Protein AF-A0A1F2RIC6-F1 (afdb_monomer)

Foldseek 3Di:
DDDDPPVVVLVVCLVCLLVLLLVQLVQLVCLLVVHDDDNVSLLVLLVSLCVLLVQPPDDDDPPNPRDVLLLVLLVQLCVQLPDPQDDPDSVSSSVVSNVLSVLSNPDDNPDDSVSSSSSSSSSNSSSVSSVVVVVCVVVPPPPPPPPD

Mean predicted aligned error: 9.86 Å

Structure (mmCIF, N/CA/C/O backbone):
data_AF-A0A1F2RIC6-F1
#
_entry.id   AF-A0A1F2RIC6-F1
#
loop_
_atom_site.group_PDB
_atom_site.id
_atom_site.type_symbol
_atom_site.label_atom_id
_atom_site.label_alt_id
_atom_site.label_comp_id
_atom_site.label_asym_id
_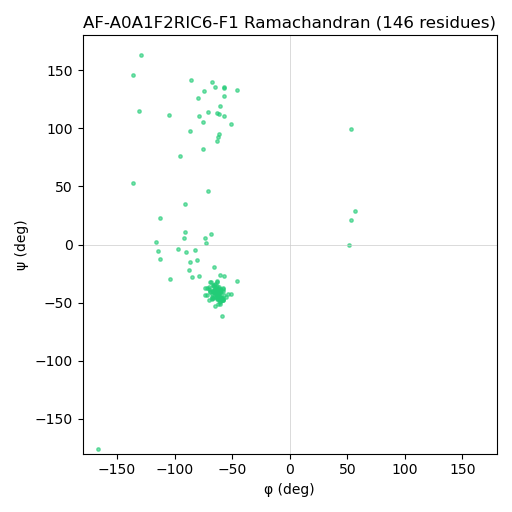atom_site.label_entity_id
_atom_site.label_seq_id
_atom_site.pdbx_PDB_ins_code
_atom_site.Cartn_x
_atom_site.Cartn_y
_atom_site.Cartn_z
_atom_site.occupancy
_atom_site.B_iso_or_equiv
_atom_site.auth_seq_id
_atom_site.auth_comp_id
_atom_site.auth_asym_id
_atom_site.auth_atom_id
_atom_site.pdbx_PDB_model_num
ATOM 1 N N . MET A 1 1 ? 32.645 12.556 6.014 1.00 37.22 1 MET A N 1
ATOM 2 C CA . MET A 1 1 ? 31.194 12.458 5.760 1.00 37.22 1 MET A CA 1
ATOM 3 C C . MET A 1 1 ? 31.018 11.276 4.825 1.00 37.22 1 MET A C 1
ATOM 5 O O . MET A 1 1 ? 31.511 11.395 3.713 1.00 37.22 1 MET A O 1
ATOM 9 N N . PRO A 1 2 ? 30.504 10.114 5.260 1.00 37.62 2 PRO A N 1
ATOM 10 C CA . PRO A 1 2 ? 30.275 9.014 4.334 1.00 37.62 2 PRO A CA 1
ATOM 11 C C . PRO A 1 2 ? 28.965 9.271 3.580 1.00 37.62 2 PRO A C 1
ATOM 13 O O . PRO A 1 2 ? 27.931 9.525 4.199 1.00 37.62 2 PRO A O 1
ATOM 16 N N . GLU A 1 3 ? 29.032 9.252 2.251 1.00 38.50 3 GLU A N 1
ATOM 17 C CA . GLU A 1 3 ? 27.868 9.211 1.368 1.00 38.50 3 GLU A CA 1
ATOM 18 C C . GLU A 1 3 ? 27.117 7.902 1.625 1.00 38.50 3 GLU A C 1
ATOM 20 O O . GLU A 1 3 ? 27.638 6.810 1.407 1.00 38.50 3 GLU A O 1
ATOM 25 N N . VAL A 1 4 ? 25.906 8.005 2.169 1.00 40.62 4 VAL A N 1
ATOM 26 C CA . VAL A 1 4 ? 25.021 6.855 2.352 1.00 40.62 4 VAL A CA 1
ATOM 27 C C . VAL A 1 4 ? 24.448 6.512 0.978 1.00 40.62 4 VAL A C 1
ATOM 29 O O . VAL A 1 4 ? 23.590 7.234 0.467 1.00 40.62 4 VAL A O 1
ATOM 32 N N . ASN A 1 5 ? 24.946 5.427 0.382 1.00 41.03 5 ASN A N 1
ATOM 33 C CA . ASN A 1 5 ? 24.439 4.837 -0.857 1.00 41.03 5 ASN A CA 1
ATOM 34 C C . ASN A 1 5 ? 22.922 4.621 -0.755 1.00 41.03 5 ASN A C 1
ATOM 36 O O . ASN A 1 5 ? 22.440 3.689 -0.110 1.00 41.03 5 ASN A O 1
ATOM 40 N N . SER A 1 6 ? 22.148 5.491 -1.401 1.00 46.31 6 SER A N 1
ATOM 41 C CA . SER A 1 6 ? 20.681 5.430 -1.381 1.00 46.31 6 SER A CA 1
ATOM 42 C C . SER A 1 6 ? 20.139 4.167 -2.075 1.00 46.31 6 SER A C 1
ATOM 44 O O . SER A 1 6 ? 19.028 3.730 -1.783 1.00 46.31 6 SER A O 1
ATOM 46 N N . THR A 1 7 ? 20.946 3.525 -2.922 1.00 47.62 7 THR A N 1
ATOM 47 C CA . THR A 1 7 ? 20.627 2.293 -3.658 1.00 47.62 7 THR A CA 1
ATOM 48 C C . THR A 1 7 ? 20.580 1.048 -2.764 1.00 47.62 7 THR A C 1
ATOM 50 O O . THR A 1 7 ? 19.609 0.298 -2.836 1.00 47.62 7 THR A O 1
ATOM 53 N N . GLU A 1 8 ? 21.534 0.870 -1.842 1.00 44.97 8 GLU A N 1
ATOM 54 C CA . GLU A 1 8 ? 21.561 -0.283 -0.916 1.00 44.97 8 GLU A CA 1
ATOM 55 C C . GLU A 1 8 ? 20.344 -0.308 0.020 1.00 44.97 8 GLU A C 1
ATOM 57 O O . GLU A 1 8 ? 19.837 -1.375 0.380 1.00 44.97 8 GLU A O 1
ATOM 62 N N . THR A 1 9 ? 19.825 0.869 0.389 1.00 53.06 9 THR A N 1
ATOM 63 C CA . THR A 1 9 ? 18.614 0.960 1.216 1.00 53.06 9 THR A CA 1
ATOM 64 C C . THR A 1 9 ? 17.363 0.534 0.456 1.00 53.06 9 THR A C 1
ATOM 66 O O . THR A 1 9 ? 16.497 -0.117 1.035 1.00 53.06 9 THR A O 1
ATOM 69 N N . LEU A 1 10 ? 17.274 0.851 -0.837 1.00 52.00 10 LEU A N 1
ATOM 70 C CA . LEU A 1 10 ? 16.119 0.530 -1.673 1.00 52.00 10 LEU A CA 1
ATOM 71 C C . LEU A 1 10 ? 16.077 -0.964 -2.005 1.00 52.00 10 LEU A C 1
ATOM 73 O O . LEU A 1 10 ? 15.027 -1.575 -1.836 1.00 52.00 10 LEU A O 1
ATOM 77 N N . GLU A 1 11 ? 17.216 -1.570 -2.350 1.00 54.78 11 GLU A N 1
ATOM 78 C CA . GLU A 1 11 ? 17.313 -3.017 -2.592 1.00 54.78 11 GLU A CA 1
ATOM 79 C C . GLU A 1 11 ? 17.032 -3.848 -1.328 1.00 54.78 11 GLU A C 1
ATOM 81 O O . GLU A 1 11 ? 16.343 -4.869 -1.387 1.00 54.78 11 GLU A O 1
ATOM 86 N N . SER A 1 12 ? 17.505 -3.391 -0.162 1.00 54.09 12 SER A N 1
ATOM 87 C CA . SER A 1 12 ? 17.213 -4.047 1.122 1.00 54.09 12 SER A CA 1
ATOM 88 C C . SER A 1 12 ? 15.727 -3.939 1.490 1.00 54.09 12 SER A C 1
ATOM 90 O O . SER A 1 12 ? 15.123 -4.916 1.931 1.00 54.09 12 SER A O 1
ATOM 92 N N . LEU A 1 13 ? 15.104 -2.777 1.250 1.00 55.50 13 LEU A N 1
ATOM 93 C CA . LEU A 1 13 ? 13.663 -2.578 1.448 1.00 55.50 13 LEU A CA 1
ATOM 94 C C . LEU A 1 13 ? 12.811 -3.349 0.430 1.00 55.50 13 LEU A C 1
ATOM 96 O O . LEU A 1 13 ? 11.726 -3.799 0.786 1.00 55.50 13 LEU A O 1
ATOM 100 N N . GLU A 1 14 ? 13.280 -3.551 -0.803 1.00 58.47 14 GLU A N 1
ATOM 101 C CA . GLU A 1 14 ? 12.625 -4.428 -1.783 1.00 58.47 14 GLU A CA 1
ATOM 102 C C . GLU A 1 14 ? 12.630 -5.899 -1.332 1.00 58.47 14 GLU A C 1
ATOM 104 O O . GLU A 1 14 ? 11.657 -6.619 -1.575 1.00 58.47 14 GLU A O 1
ATOM 109 N N . LEU A 1 15 ? 13.677 -6.344 -0.623 1.00 60.78 15 LEU A N 1
ATOM 110 C CA . LEU A 1 15 ? 13.765 -7.700 -0.068 1.00 60.78 15 LEU A CA 1
ATOM 111 C C . LEU A 1 15 ? 12.721 -7.961 1.035 1.00 60.78 15 LEU A C 1
ATOM 113 O O . LEU A 1 15 ? 12.177 -9.072 1.127 1.00 60.78 15 LEU A O 1
ATOM 117 N N . ASP A 1 16 ? 12.422 -6.923 1.821 1.00 79.12 16 ASP A N 1
ATOM 118 C CA . ASP A 1 16 ? 11.467 -6.936 2.935 1.00 79.12 16 ASP A CA 1
ATOM 119 C C . ASP A 1 16 ? 10.073 -6.408 2.560 1.00 79.12 16 ASP A C 1
ATOM 121 O O . ASP A 1 16 ? 9.138 -6.502 3.360 1.00 79.12 16 ASP A O 1
ATOM 125 N N . LEU A 1 17 ? 9.880 -5.925 1.329 1.00 84.81 17 LEU A N 1
ATOM 126 C CA . LEU A 1 17 ? 8.613 -5.371 0.846 1.00 84.81 17 LEU A CA 1
ATOM 127 C C . LEU A 1 17 ? 7.409 -6.315 1.035 1.00 84.81 17 LEU A C 1
ATOM 129 O O . LEU A 1 17 ? 6.367 -5.834 1.490 1.00 84.81 17 LEU A O 1
ATOM 133 N N . PRO A 1 18 ? 7.500 -7.640 0.766 1.00 88.81 18 PRO A N 1
ATOM 134 C CA . PRO A 1 18 ? 6.386 -8.549 1.031 1.00 88.81 18 PRO A CA 1
ATOM 135 C C . PRO A 1 18 ? 6.000 -8.586 2.514 1.00 88.81 18 PRO A C 1
ATOM 137 O O . PRO A 1 18 ? 4.817 -8.587 2.855 1.00 88.81 18 PRO A O 1
AT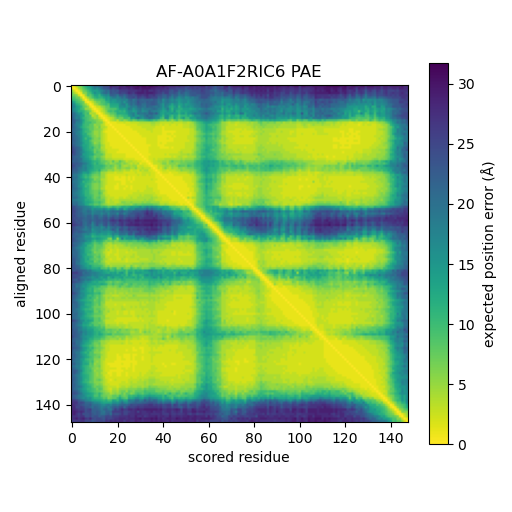OM 140 N N . HIS A 1 19 ? 7.001 -8.592 3.400 1.00 89.25 19 HIS A N 1
ATOM 141 C CA . HIS A 1 19 ? 6.793 -8.635 4.843 1.00 89.25 19 HIS A CA 1
ATOM 142 C C . HIS A 1 19 ? 6.200 -7.317 5.353 1.00 89.25 19 HIS A C 1
ATOM 144 O O . HIS A 1 19 ? 5.180 -7.329 6.043 1.00 89.25 19 HIS A O 1
ATOM 150 N N . LEU A 1 20 ? 6.775 -6.184 4.941 1.00 91.44 20 LEU A N 1
ATOM 151 C CA . LEU A 1 20 ? 6.304 -4.848 5.300 1.00 91.44 20 LEU A CA 1
ATOM 152 C C . LEU A 1 20 ? 4.854 -4.616 4.850 1.00 91.44 20 LEU A C 1
ATOM 154 O O . LEU A 1 20 ? 4.021 -4.162 5.636 1.00 91.44 20 LEU A O 1
ATOM 158 N N . ALA A 1 21 ? 4.527 -4.977 3.606 1.00 93.31 21 ALA A N 1
ATOM 159 C CA . ALA A 1 21 ? 3.177 -4.845 3.067 1.00 93.31 21 ALA A CA 1
ATOM 160 C C . ALA A 1 21 ? 2.170 -5.763 3.783 1.00 93.31 21 ALA A C 1
ATOM 162 O O . ALA A 1 21 ? 1.052 -5.338 4.084 1.00 93.31 21 ALA A O 1
ATOM 163 N N . SER A 1 22 ? 2.572 -6.991 4.132 1.00 94.69 22 SER A N 1
ATOM 164 C CA . SER A 1 22 ? 1.739 -7.902 4.924 1.00 94.69 22 SER A CA 1
ATOM 165 C C . SER A 1 22 ? 1.465 -7.342 6.321 1.00 94.69 22 SER A C 1
ATOM 167 O O . SER A 1 22 ? 0.322 -7.360 6.779 1.00 94.69 22 SER A O 1
ATOM 169 N N . GLN A 1 23 ? 2.485 -6.808 6.994 1.00 95.00 23 GLN A N 1
ATOM 170 C CA . GLN A 1 23 ? 2.332 -6.233 8.328 1.00 95.00 23 GLN A CA 1
ATOM 171 C C . GLN A 1 23 ? 1.432 -4.990 8.305 1.00 95.00 23 GLN A C 1
ATOM 173 O O . GLN A 1 23 ? 0.542 -4.865 9.144 1.00 95.00 23 GLN A O 1
ATOM 178 N N . ALA A 1 24 ? 1.580 -4.120 7.302 1.00 94.38 24 ALA A N 1
ATOM 179 C CA . ALA A 1 24 ? 0.683 -2.983 7.106 1.00 94.38 24 ALA A CA 1
ATOM 180 C C . ALA A 1 24 ? -0.775 -3.430 6.879 1.00 94.38 24 ALA A C 1
ATOM 182 O O . ALA A 1 24 ? -1.700 -2.839 7.432 1.00 94.38 24 ALA A O 1
ATOM 183 N N . ALA A 1 25 ? -1.009 -4.503 6.114 1.00 95.06 25 ALA A N 1
ATOM 184 C CA . ALA A 1 25 ? -2.356 -5.049 5.931 1.00 95.06 25 ALA A CA 1
ATOM 185 C C . ALA A 1 25 ? -2.970 -5.551 7.253 1.00 95.06 25 ALA A C 1
ATOM 187 O O . ALA A 1 25 ? -4.161 -5.343 7.487 1.00 95.06 25 ALA A O 1
ATOM 188 N N . ILE A 1 26 ? -2.166 -6.171 8.125 1.00 95.38 26 ILE A N 1
ATOM 189 C CA . ILE A 1 26 ? -2.594 -6.625 9.457 1.00 95.38 26 ILE A CA 1
ATOM 190 C C . ILE A 1 26 ? -2.932 -5.433 10.358 1.00 95.38 26 ILE A C 1
ATOM 192 O O . ILE A 1 26 ? -3.986 -5.434 10.990 1.00 95.38 26 ILE A O 1
ATOM 196 N N . GLU A 1 27 ? -2.083 -4.403 10.392 1.00 94.88 27 GLU A N 1
ATOM 197 C CA . GLU A 1 27 ? -2.345 -3.176 11.154 1.00 94.88 27 GLU A CA 1
ATOM 198 C C . GLU A 1 27 ? -3.674 -2.526 10.727 1.00 94.88 27 GLU A C 1
ATOM 200 O O . GLU A 1 27 ? -4.495 -2.160 11.568 1.00 94.88 27 GLU A O 1
ATOM 205 N N . LEU A 1 28 ? -3.937 -2.455 9.419 1.00 94.25 28 LEU A N 1
ATOM 206 C CA . LEU A 1 28 ? -5.193 -1.929 8.877 1.00 94.25 28 LEU A CA 1
ATOM 207 C C . LEU A 1 28 ? -6.406 -2.818 9.212 1.00 94.25 28 LEU A C 1
ATOM 209 O O . LEU A 1 28 ? -7.489 -2.296 9.474 1.00 94.25 28 LEU A O 1
ATOM 213 N N . ASP A 1 29 ? -6.244 -4.145 9.244 1.00 94.56 29 ASP A N 1
ATOM 214 C CA . ASP A 1 29 ? -7.291 -5.087 9.677 1.00 94.56 29 ASP A CA 1
ATOM 215 C C . ASP A 1 29 ? -7.631 -4.918 11.165 1.00 94.56 29 ASP A C 1
ATOM 217 O O . ASP A 1 29 ? -8.804 -4.895 11.537 1.00 94.56 29 ASP A O 1
ATOM 221 N N . MET A 1 30 ? -6.617 -4.739 12.015 1.00 92.94 30 MET A N 1
ATOM 222 C CA . MET A 1 30 ? -6.804 -4.455 13.440 1.00 92.94 30 MET A C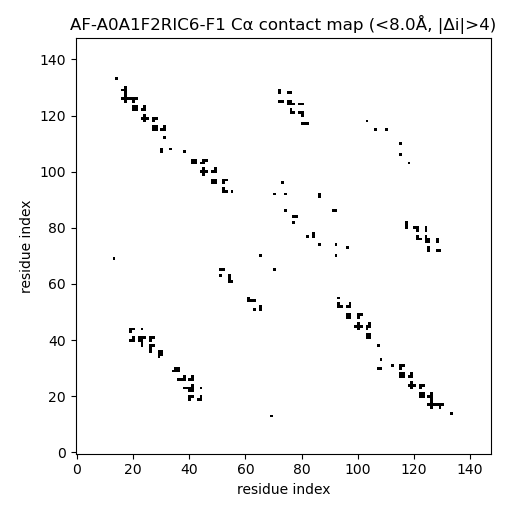A 1
ATOM 223 C C . MET A 1 30 ? -7.538 -3.126 13.646 1.00 92.94 30 MET A C 1
ATOM 225 O O . MET A 1 30 ? -8.480 -3.059 14.440 1.00 92.94 30 MET A O 1
ATOM 229 N N . LEU A 1 31 ? -7.180 -2.095 12.877 1.00 92.31 31 LEU A N 1
ATOM 230 C CA . LEU A 1 31 ? -7.858 -0.802 12.914 1.00 92.31 31 LEU A CA 1
ATOM 231 C C . LEU A 1 31 ? -9.333 -0.913 12.482 1.00 92.31 31 LEU A C 1
ATOM 233 O O . LEU A 1 31 ? -10.209 -0.369 13.147 1.00 92.31 31 LEU A O 1
ATOM 237 N N . LEU A 1 32 ? -9.634 -1.696 11.435 1.00 92.62 32 LEU A N 1
ATOM 238 C CA . LEU A 1 32 ? -11.008 -1.995 10.994 1.00 92.62 32 LEU A CA 1
ATOM 239 C C . LEU A 1 32 ? -11.857 -2.702 12.060 1.00 92.62 32 LEU A C 1
ATOM 241 O O . LEU A 1 32 ? -13.086 -2.606 12.041 1.00 92.62 32 LEU A O 1
ATOM 245 N N . ARG A 1 33 ? -11.211 -3.423 12.980 1.00 92.69 33 ARG A N 1
ATOM 246 C CA . ARG A 1 33 ? -11.840 -4.088 14.130 1.00 92.69 33 ARG A CA 1
ATOM 247 C C . ARG A 1 33 ? -11.889 -3.200 15.378 1.00 92.69 33 ARG A C 1
ATOM 249 O O . ARG A 1 33 ? -12.204 -3.706 16.452 1.00 92.69 33 ARG A O 1
ATOM 256 N N . ASN A 1 34 ? -11.582 -1.906 15.256 1.00 88.62 34 ASN A N 1
ATOM 257 C CA . ASN A 1 34 ? -11.474 -0.949 16.362 1.00 88.62 34 ASN A CA 1
ATOM 258 C C . ASN A 1 34 ? -10.467 -1.374 17.448 1.00 88.62 34 ASN A C 1
ATOM 260 O O . ASN A 1 34 ? -10.624 -1.038 18.624 1.00 88.62 34 ASN A O 1
ATOM 264 N N . GLN A 1 35 ? -9.432 -2.131 17.077 1.00 89.81 35 GLN A N 1
ATOM 265 C CA . GLN A 1 35 ? -8.371 -2.518 18.001 1.00 89.81 35 GLN A CA 1
ATOM 266 C C . GLN A 1 35 ? -7.294 -1.432 18.056 1.00 89.81 35 GLN A C 1
ATOM 268 O O . GLN A 1 35 ? -6.926 -0.839 17.042 1.00 89.81 35 GLN A O 1
ATOM 273 N N . LYS A 1 36 ? -6.755 -1.186 19.255 1.00 85.12 36 LYS A N 1
ATOM 274 C CA . LYS A 1 36 ? -5.593 -0.307 19.420 1.00 85.12 36 LYS A CA 1
ATOM 275 C C . LYS A 1 36 ? -4.362 -1.011 18.859 1.00 85.12 36 LYS A C 1
ATOM 277 O O . LYS A 1 36 ? -3.919 -2.010 19.417 1.00 85.12 36 LYS A O 1
ATOM 282 N N . VAL A 1 37 ? -3.810 -0.466 17.783 1.00 90.06 37 VAL A N 1
ATOM 283 C CA . VAL A 1 37 ? -2.625 -0.992 17.105 1.00 90.06 37 VAL A CA 1
ATOM 284 C C . VAL A 1 37 ? -1.674 0.153 16.766 1.00 90.06 37 VAL A C 1
ATOM 286 O O . VAL A 1 37 ? -2.105 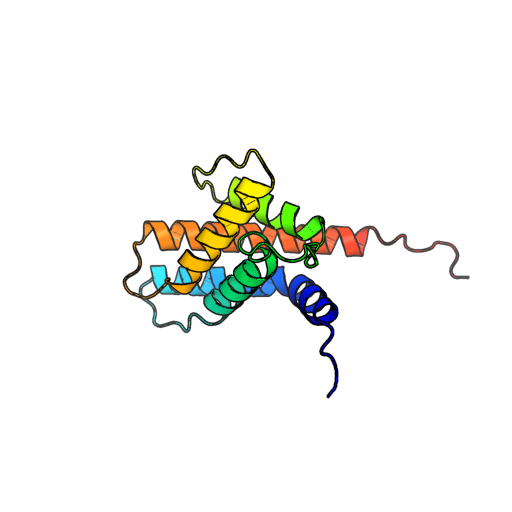1.273 16.488 1.00 90.06 37 VAL A O 1
ATOM 289 N N . GLY A 1 38 ? -0.369 -0.111 16.813 1.00 89.31 38 GLY A N 1
ATOM 290 C CA . GLY A 1 38 ? 0.618 0.809 16.254 1.00 89.31 38 GLY A CA 1
ATOM 291 C C . GLY A 1 38 ? 0.598 0.720 14.730 1.00 89.31 38 GLY A C 1
ATOM 292 O O . GLY A 1 38 ? 0.631 -0.376 14.194 1.00 89.31 38 GLY A O 1
ATOM 293 N N . LEU A 1 39 ? 0.561 1.854 14.030 1.00 92.25 39 LEU A N 1
ATOM 294 C CA . LEU A 1 39 ? 0.528 1.901 12.559 1.00 92.25 39 LEU A CA 1
ATOM 295 C C . LEU A 1 39 ? 1.933 1.976 11.941 1.00 92.25 39 LEU A C 1
ATOM 297 O O . LEU A 1 39 ? 2.150 2.693 10.962 1.00 92.25 39 LEU A O 1
ATOM 301 N N . ARG A 1 40 ? 2.922 1.324 12.557 1.00 93.00 40 ARG A N 1
ATOM 302 C CA . ARG A 1 40 ? 4.334 1.518 12.207 1.00 93.00 40 ARG A CA 1
ATOM 303 C C . ARG A 1 40 ? 4.622 1.033 10.789 1.00 93.00 40 ARG A C 1
ATOM 305 O O . ARG A 1 40 ? 5.137 1.815 9.994 1.00 93.00 40 ARG A O 1
ATOM 312 N N . ALA A 1 41 ? 4.254 -0.205 10.466 1.00 92.25 41 ALA A N 1
ATOM 313 C CA . ALA A 1 41 ? 4.473 -0.772 9.139 1.00 92.25 41 ALA A CA 1
ATOM 314 C C . ALA A 1 41 ? 3.697 0.008 8.072 1.00 92.25 41 ALA A C 1
ATOM 316 O O . ALA A 1 41 ? 4.205 0.252 6.982 1.00 92.25 41 ALA A O 1
ATOM 317 N N . THR A 1 42 ? 2.498 0.486 8.408 1.00 92.06 42 THR A N 1
ATOM 318 C CA . THR A 1 42 ? 1.695 1.346 7.535 1.00 92.06 42 THR A CA 1
ATOM 319 C C . THR A 1 42 ? 2.424 2.652 7.207 1.00 92.06 42 THR A C 1
ATOM 321 O O . THR A 1 42 ? 2.472 3.050 6.042 1.00 92.06 42 THR A O 1
ATOM 324 N N . LYS A 1 43 ? 3.027 3.326 8.201 1.00 92.69 43 LYS A N 1
ATOM 325 C CA . LYS A 1 43 ? 3.794 4.565 7.967 1.00 92.69 43 LYS A CA 1
ATOM 326 C C . LYS A 1 43 ? 5.119 4.309 7.254 1.00 92.69 43 LYS A C 1
ATOM 328 O O . LYS A 1 43 ? 5.494 5.106 6.398 1.00 92.69 43 LYS A O 1
ATOM 333 N N . GLU A 1 44 ? 5.806 3.215 7.566 1.00 90.75 44 GLU A N 1
ATOM 334 C CA . GLU A 1 44 ? 7.039 2.816 6.879 1.00 90.75 44 GLU A CA 1
ATOM 335 C C . GLU A 1 44 ? 6.768 2.499 5.400 1.00 90.75 44 GLU A C 1
ATOM 337 O O . GLU A 1 44 ? 7.450 3.044 4.532 1.00 90.75 44 GLU A O 1
ATOM 342 N N . LEU A 1 45 ? 5.704 1.748 5.091 1.00 89.56 45 LEU A N 1
ATOM 343 C CA . LEU A 1 45 ? 5.273 1.479 3.715 1.00 89.56 45 LEU A CA 1
ATOM 344 C C . LEU A 1 45 ? 4.903 2.768 2.971 1.00 89.56 45 LEU A C 1
ATOM 346 O O . LEU A 1 45 ? 5.254 2.946 1.808 1.00 89.56 45 LEU A O 1
ATOM 350 N N . ALA A 1 46 ? 4.232 3.699 3.647 1.00 90.25 46 ALA A N 1
ATOM 351 C CA . ALA A 1 46 ? 3.891 4.996 3.078 1.00 90.25 46 ALA A CA 1
ATOM 352 C C . ALA A 1 46 ? 5.119 5.892 2.835 1.00 90.25 46 ALA A C 1
ATOM 354 O O . ALA A 1 46 ? 5.144 6.711 1.916 1.00 90.25 46 ALA A O 1
ATOM 355 N N . SER A 1 47 ? 6.143 5.776 3.679 1.00 88.31 47 SER A N 1
ATOM 356 C CA . SER A 1 47 ? 7.429 6.444 3.480 1.00 88.31 47 SER A CA 1
ATOM 357 C C . SER A 1 47 ? 8.148 5.862 2.268 1.00 88.31 47 SER A C 1
ATOM 359 O O . SER A 1 47 ? 8.568 6.620 1.400 1.00 88.31 47 SER A O 1
ATOM 361 N N . TRP A 1 48 ? 8.202 4.531 2.167 1.00 86.69 48 TRP A N 1
ATOM 362 C CA . TRP A 1 48 ? 8.800 3.827 1.036 1.00 86.69 48 TRP A CA 1
ATOM 363 C C . TRP A 1 48 ? 8.098 4.160 -0.285 1.00 86.69 48 TRP A C 1
ATOM 365 O O . TRP A 1 48 ? 8.769 4.573 -1.222 1.00 86.69 48 TRP A O 1
ATOM 375 N N . LEU A 1 49 ? 6.761 4.102 -0.338 1.00 86.06 49 LEU A N 1
ATOM 376 C CA . LEU A 1 49 ? 5.992 4.512 -1.522 1.00 86.06 49 LEU A CA 1
ATOM 377 C C . LEU A 1 49 ? 6.214 5.986 -1.873 1.00 86.06 49 LEU A C 1
ATOM 379 O O . LEU A 1 49 ? 6.285 6.329 -3.044 1.00 86.06 49 LEU A O 1
ATOM 383 N N . GLY A 1 50 ? 6.331 6.864 -0.874 1.00 83.25 50 GLY A N 1
ATOM 384 C CA . GLY A 1 50 ? 6.699 8.257 -1.118 1.00 83.25 50 GLY A CA 1
ATOM 385 C C . GLY A 1 50 ? 8.056 8.335 -1.809 1.00 83.25 50 GLY A C 1
ATOM 386 O O . GLY A 1 50 ? 8.131 8.741 -2.955 1.00 83.25 50 GLY A O 1
ATOM 387 N N . LYS A 1 51 ? 9.112 7.836 -1.165 1.00 81.44 51 LYS A N 1
ATOM 388 C CA . LYS A 1 51 ? 10.483 7.906 -1.694 1.00 81.44 51 LYS A CA 1
ATOM 389 C C . LYS A 1 51 ? 10.640 7.253 -3.064 1.00 81.44 51 LYS A C 1
ATOM 391 O O . LYS A 1 51 ? 11.344 7.789 -3.908 1.00 81.44 51 LYS A O 1
ATOM 396 N N . ALA A 1 52 ? 9.980 6.118 -3.279 1.00 78.12 52 ALA A N 1
ATOM 397 C CA . ALA A 1 52 ? 10.023 5.408 -4.547 1.00 78.12 52 ALA A CA 1
ATOM 398 C C . ALA A 1 52 ? 9.404 6.235 -5.687 1.00 78.12 52 ALA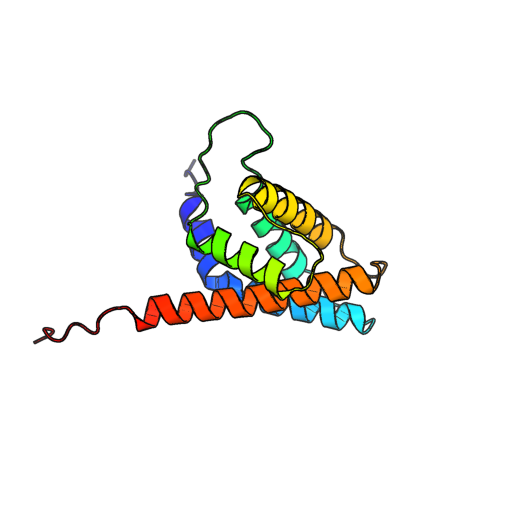 A C 1
ATOM 400 O O . ALA A 1 52 ? 9.926 6.211 -6.793 1.00 78.12 52 ALA A O 1
ATOM 401 N N . PHE A 1 53 ? 8.337 7.002 -5.428 1.00 77.25 53 PHE A N 1
ATOM 402 C CA . PHE A 1 53 ? 7.548 7.661 -6.478 1.00 77.25 53 PHE A CA 1
ATOM 403 C C . PHE A 1 53 ? 7.570 9.214 -6.437 1.00 77.25 53 PHE A C 1
ATOM 405 O O . PHE A 1 53 ? 6.931 9.851 -7.271 1.00 77.25 53 PHE A O 1
ATOM 412 N N . GLU A 1 54 ? 8.314 9.847 -5.519 1.00 69.38 54 GLU A N 1
ATOM 413 C CA . GLU A 1 54 ? 8.359 11.312 -5.287 1.00 69.38 54 GLU A CA 1
ATOM 414 C C . GLU A 1 54 ? 9.257 12.085 -6.284 1.00 69.38 54 GLU A C 1
ATOM 416 O O . GLU A 1 54 ? 9.117 13.299 -6.431 1.00 69.38 54 GLU A O 1
ATOM 421 N N . GLY A 1 55 ? 10.103 11.397 -7.063 1.00 57.09 55 GLY A N 1
ATOM 422 C CA . GLY A 1 55 ? 11.102 11.986 -7.977 1.00 57.09 55 GLY A CA 1
ATOM 423 C C . GLY A 1 55 ? 10.595 12.743 -9.222 1.00 57.09 55 GLY A C 1
ATOM 424 O O . GLY A 1 55 ? 11.400 13.094 -10.081 1.00 57.09 55 GLY A O 1
ATOM 425 N N . LEU A 1 56 ? 9.289 13.005 -9.356 1.00 51.97 56 LEU A N 1
ATOM 426 C CA . LEU A 1 56 ? 8.691 13.603 -10.566 1.00 51.97 56 LEU A CA 1
ATOM 427 C C . LEU A 1 56 ? 8.121 15.017 -10.391 1.00 51.97 56 LEU A C 1
ATOM 429 O O . LEU A 1 56 ? 7.825 15.670 -11.388 1.00 51.97 56 LEU A O 1
ATOM 433 N N . GLN A 1 57 ? 7.964 15.527 -9.165 1.00 50.25 57 GLN A N 1
ATOM 434 C CA . GLN A 1 57 ? 7.301 16.829 -8.968 1.00 50.25 57 GLN A CA 1
ATOM 435 C C . GLN A 1 57 ? 8.233 18.050 -8.985 1.00 50.25 57 GLN A C 1
ATOM 437 O O . GLN A 1 57 ? 7.743 19.177 -8.972 1.00 50.25 57 GLN A O 1
ATOM 442 N N . GLY A 1 58 ? 9.554 17.867 -9.041 1.00 46.25 58 GLY A N 1
ATOM 443 C CA . GLY A 1 58 ? 10.496 18.950 -8.757 1.00 46.25 58 GLY A CA 1
ATOM 444 C C . GLY A 1 58 ? 11.677 19.067 -9.707 1.00 46.25 58 GLY A C 1
ATOM 445 O O . GLY A 1 58 ? 12.786 19.103 -9.209 1.00 46.25 58 GLY A O 1
ATOM 446 N N . GLY A 1 59 ? 11.461 19.131 -11.028 1.00 44.03 59 GLY A N 1
ATOM 447 C CA . GLY A 1 59 ? 12.328 19.806 -12.024 1.00 44.03 59 GLY A CA 1
ATOM 448 C C . GLY A 1 59 ? 13.845 19.524 -12.090 1.00 44.03 59 GLY A C 1
ATOM 449 O O . GLY A 1 59 ? 14.51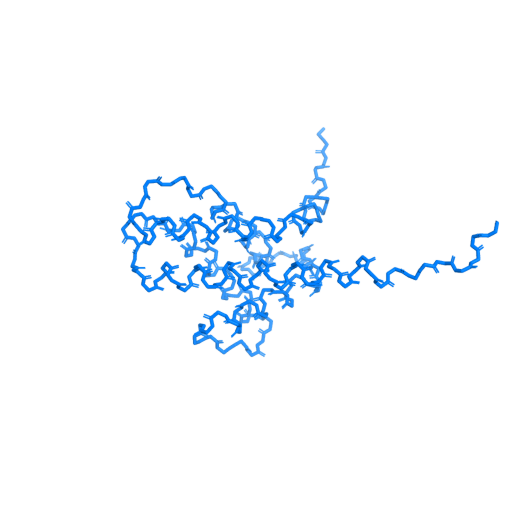3 20.100 -12.943 1.00 44.03 59 GLY A O 1
ATOM 450 N N . ALA A 1 60 ? 14.407 18.668 -11.244 1.00 40.03 60 ALA A N 1
ATOM 451 C CA . ALA A 1 60 ? 15.828 18.401 -11.120 1.00 40.03 60 ALA A CA 1
ATOM 452 C C . ALA A 1 60 ? 16.038 16.886 -11.149 1.00 40.03 60 ALA A C 1
ATOM 454 O O . ALA A 1 60 ? 15.569 16.188 -10.260 1.00 40.03 60 ALA A O 1
ATOM 455 N N . GLY A 1 61 ? 16.716 16.410 -12.196 1.00 41.06 61 GLY A N 1
ATOM 456 C CA . GLY A 1 61 ? 17.404 15.117 -12.252 1.00 41.06 61 GLY A CA 1
ATOM 457 C C . GLY A 1 61 ? 16.584 13.877 -11.883 1.00 41.06 61 GLY A C 1
ATOM 458 O O . GLY A 1 61 ? 16.467 13.514 -10.718 1.00 41.06 61 GLY A O 1
ATOM 459 N N . HIS A 1 62 ? 16.097 13.154 -12.892 1.00 45.50 62 HIS A N 1
ATOM 460 C CA . HIS A 1 62 ? 15.647 11.770 -12.741 1.00 45.50 62 HIS A CA 1
ATOM 461 C C . HIS A 1 62 ? 16.818 10.858 -12.335 1.00 45.50 62 HIS A C 1
ATOM 463 O O . HIS A 1 62 ? 17.480 10.295 -13.201 1.00 45.50 62 HIS A O 1
ATOM 469 N N . GLU A 1 63 ? 17.077 10.701 -11.037 1.00 45.78 63 GLU A N 1
ATOM 470 C CA . GLU A 1 63 ? 18.088 9.747 -10.542 1.00 45.78 63 GLU A CA 1
ATOM 471 C C . GLU A 1 63 ? 17.517 8.592 -9.709 1.00 45.78 63 GLU A C 1
ATOM 473 O O . GLU A 1 63 ? 18.234 7.639 -9.421 1.00 45.78 63 GLU A O 1
ATOM 478 N N . PHE A 1 64 ? 16.216 8.581 -9.407 1.00 48.41 64 PHE A N 1
ATOM 479 C CA . PHE A 1 64 ? 15.562 7.383 -8.873 1.00 48.41 64 PHE A CA 1
ATOM 480 C C . PHE A 1 64 ? 14.913 6.604 -10.014 1.00 48.41 64 PHE A C 1
ATOM 482 O O . PHE A 1 64 ? 13.702 6.643 -10.217 1.00 48.41 64 PHE A O 1
ATOM 489 N N . LEU A 1 65 ? 15.748 5.896 -10.778 1.00 51.81 65 LEU A N 1
ATOM 490 C CA . LEU A 1 65 ? 15.297 4.747 -11.556 1.00 51.81 65 LEU A CA 1
ATOM 491 C C . LEU A 1 65 ? 14.792 3.710 -10.551 1.00 51.81 65 LEU A C 1
ATOM 493 O O . LEU A 1 65 ? 15.567 2.926 -10.004 1.00 51.81 65 LEU A O 1
ATOM 497 N N . LEU A 1 66 ? 13.491 3.745 -10.264 1.00 56.94 66 LEU A N 1
ATOM 498 C CA . LEU A 1 66 ? 12.793 2.616 -9.666 1.00 56.94 66 LEU A CA 1
ATOM 499 C C . LEU A 1 66 ? 13.216 1.364 -10.432 1.00 56.94 66 LEU A C 1
ATOM 501 O O . LEU A 1 66 ? 13.227 1.361 -11.667 1.00 56.94 66 LEU A O 1
ATOM 505 N N . ALA A 1 67 ? 13.576 0.298 -9.718 1.00 63.22 67 ALA A N 1
ATOM 506 C CA . ALA A 1 67 ? 13.810 -0.962 -10.392 1.00 63.22 67 ALA A CA 1
ATOM 507 C C . ALA A 1 67 ? 12.508 -1.305 -11.155 1.00 63.22 67 ALA A C 1
ATOM 509 O O . ALA A 1 67 ? 11.442 -1.325 -10.530 1.00 63.22 67 ALA A O 1
ATOM 510 N N . PRO A 1 68 ? 12.550 -1.599 -12.472 1.00 61.56 68 PRO A N 1
ATOM 511 C CA . PRO A 1 68 ? 11.363 -1.961 -13.259 1.00 61.56 68 PRO A CA 1
ATOM 512 C C . PRO A 1 68 ? 10.427 -3.002 -12.601 1.00 61.56 68 PRO A C 1
ATOM 514 O O . PRO A 1 68 ? 9.208 -2.927 -12.784 1.00 61.56 68 PRO A O 1
ATOM 517 N N . PRO A 1 69 ? 10.933 -3.955 -11.789 1.00 73.38 69 PRO A N 1
ATOM 518 C CA . PRO A 1 69 ? 10.083 -4.846 -11.007 1.00 73.38 69 PRO A CA 1
ATOM 519 C C . PRO A 1 69 ? 9.133 -4.138 -10.040 1.00 73.38 69 PRO A C 1
ATOM 521 O O . PRO A 1 69 ? 7.988 -4.556 -9.886 1.00 73.38 69 PRO A O 1
ATOM 524 N N . THR A 1 70 ? 9.575 -3.064 -9.399 1.00 77.00 70 THR A N 1
ATOM 525 C CA . THR A 1 70 ? 8.849 -2.396 -8.318 1.00 77.00 70 THR A CA 1
ATOM 526 C C . THR A 1 70 ? 7.657 -1.601 -8.845 1.00 77.00 70 THR A C 1
ATOM 528 O O . THR A 1 70 ? 6.570 -1.662 -8.264 1.00 77.00 70 THR A O 1
ATOM 531 N N . GLU A 1 71 ? 7.794 -0.965 -10.009 1.00 81.81 71 GLU A N 1
ATOM 532 C CA . GLU A 1 71 ? 6.669 -0.351 -10.726 1.00 81.81 71 GLU A CA 1
ATOM 533 C C . GLU A 1 71 ? 5.606 -1.391 -11.094 1.00 81.81 71 GLU A C 1
ATOM 535 O O . GLU A 1 71 ? 4.416 -1.200 -10.829 1.00 81.81 71 GLU A O 1
ATOM 540 N N . MET A 1 72 ? 6.033 -2.534 -11.641 1.00 82.38 72 MET A N 1
ATOM 541 C CA . MET A 1 72 ? 5.130 -3.619 -12.024 1.00 82.38 72 MET A CA 1
ATOM 542 C C . MET A 1 72 ? 4.380 -4.194 -10.813 1.00 82.38 72 MET A C 1
ATOM 544 O O . MET A 1 72 ? 3.181 -4.476 -10.901 1.00 82.38 72 MET A O 1
ATOM 548 N N . LEU A 1 73 ? 5.061 -4.352 -9.676 1.00 87.12 73 LEU A N 1
ATOM 549 C CA . LEU A 1 73 ? 4.463 -4.833 -8.430 1.00 87.12 73 LEU A CA 1
ATOM 550 C C . LEU A 1 73 ? 3.375 -3.889 -7.913 1.00 87.12 73 LEU A C 1
ATOM 552 O O . LEU A 1 73 ? 2.274 -4.337 -7.580 1.00 87.12 73 LEU A O 1
ATOM 556 N N . VAL A 1 74 ? 3.654 -2.586 -7.891 1.00 87.19 74 VAL A N 1
ATOM 557 C CA . VAL A 1 74 ? 2.708 -1.565 -7.423 1.00 87.19 74 VAL A CA 1
ATOM 558 C C . VAL A 1 74 ? 1.534 -1.415 -8.396 1.00 87.19 74 VAL A C 1
ATOM 560 O O . VAL A 1 74 ? 0.381 -1.371 -7.961 1.00 87.19 74 VAL A O 1
ATOM 563 N N . ALA A 1 75 ? 1.785 -1.435 -9.708 1.00 87.31 75 ALA A N 1
ATOM 564 C CA . ALA A 1 75 ? 0.732 -1.413 -10.723 1.00 87.31 75 ALA A CA 1
ATOM 565 C C . ALA A 1 75 ? -0.212 -2.617 -10.589 1.00 87.31 75 ALA A C 1
ATOM 567 O O . ALA A 1 75 ? -1.437 -2.461 -10.579 1.00 87.31 75 ALA A O 1
ATOM 568 N N . ARG A 1 76 ? 0.345 -3.822 -10.407 1.00 86.69 76 ARG A N 1
ATOM 569 C CA . ARG A 1 76 ? -0.437 -5.044 -10.179 1.00 86.69 76 ARG A CA 1
ATOM 570 C C . ARG A 1 76 ? -1.241 -4.964 -8.878 1.00 86.69 76 ARG A C 1
ATOM 572 O O . ARG A 1 76 ? -2.398 -5.386 -8.858 1.00 86.69 76 ARG A O 1
ATOM 579 N N . ALA A 1 77 ? -0.677 -4.396 -7.813 1.00 88.88 77 ALA A N 1
ATOM 580 C CA . ALA A 1 77 ? -1.391 -4.190 -6.555 1.00 88.88 77 ALA A CA 1
ATOM 581 C C . ALA A 1 77 ? -2.590 -3.234 -6.714 1.00 88.88 77 ALA A C 1
ATOM 583 O O . ALA A 1 77 ? -3.679 -3.518 -6.206 1.00 88.88 77 ALA A O 1
ATOM 584 N N . PHE A 1 78 ? -2.448 -2.145 -7.479 1.00 89.06 78 PHE A N 1
ATOM 585 C CA . PHE A 1 78 ? -3.572 -1.256 -7.796 1.00 89.06 78 PHE A CA 1
ATOM 586 C C . PHE A 1 78 ? -4.671 -1.959 -8.594 1.00 89.06 78 PHE A C 1
ATOM 588 O O . PHE A 1 78 ? -5.841 -1.844 -8.237 1.00 89.06 78 PHE A O 1
ATOM 595 N N . GLN A 1 79 ? -4.307 -2.751 -9.604 1.00 85.75 79 GLN A N 1
ATOM 596 C CA . GLN A 1 79 ? -5.277 -3.516 -10.394 1.00 85.75 79 GLN A CA 1
ATOM 597 C C . GLN A 1 79 ? -6.036 -4.548 -9.547 1.00 85.75 79 GLN A C 1
ATOM 599 O O . GLN A 1 79 ? -7.250 -4.696 -9.677 1.00 85.75 79 GLN A O 1
ATOM 604 N N . ARG A 1 80 ? -5.337 -5.258 -8.651 1.00 84.81 80 ARG A N 1
ATOM 605 C CA . ARG A 1 80 ? -5.930 -6.327 -7.825 1.00 84.81 80 ARG A CA 1
ATOM 606 C C . ARG A 1 80 ? -6.727 -5.812 -6.632 1.00 84.81 80 ARG A C 1
ATOM 608 O O . ARG A 1 80 ? -7.660 -6.480 -6.200 1.00 84.81 80 ARG A O 1
ATOM 615 N N . SER A 1 81 ? -6.402 -4.629 -6.119 1.00 81.31 81 SER A N 1
ATOM 616 C CA . SER A 1 81 ? -7.116 -4.018 -4.988 1.00 81.31 81 SER A CA 1
ATOM 617 C C . SER A 1 81 ? -8.504 -3.466 -5.339 1.00 81.31 81 SER A C 1
ATOM 619 O O . SER A 1 81 ? -9.138 -2.857 -4.480 1.00 81.31 81 SER A O 1
ATOM 621 N N . GLN A 1 82 ? -8.984 -3.680 -6.576 1.00 69.38 82 GLN A N 1
ATOM 622 C CA . GLN A 1 82 ? -10.287 -3.227 -7.089 1.00 69.38 82 GLN A CA 1
ATOM 623 C C . GLN A 1 82 ? -10.536 -1.724 -6.903 1.00 69.38 82 GLN A C 1
ATOM 625 O O . GLN A 1 82 ? -11.678 -1.261 -6.930 1.00 69.38 82 GLN A O 1
ATOM 630 N N . ARG A 1 83 ? -9.474 -0.927 -6.731 1.00 67.88 83 ARG A N 1
ATOM 631 C CA . ARG A 1 83 ? -9.618 0.525 -6.780 1.00 67.88 83 ARG A CA 1
ATOM 632 C C . ARG A 1 83 ? -10.040 0.875 -8.201 1.00 67.88 83 ARG A C 1
ATOM 634 O O . ARG A 1 83 ? -9.473 0.362 -9.162 1.00 67.88 83 ARG A O 1
ATOM 641 N N . ALA A 1 84 ? -11.023 1.760 -8.336 1.00 64.75 84 ALA A N 1
ATOM 642 C CA . ALA A 1 84 ? -11.478 2.285 -9.623 1.00 64.75 84 ALA A CA 1
ATOM 643 C C . ALA A 1 84 ? -10.437 3.244 -10.241 1.00 64.75 84 ALA A C 1
ATOM 645 O O . ALA A 1 84 ? -10.760 4.352 -10.658 1.00 64.75 84 ALA A O 1
ATOM 646 N N . VAL A 1 85 ? -9.164 2.848 -10.245 1.00 70.19 85 VAL A N 1
ATOM 647 C CA . VAL A 1 85 ? -8.059 3.599 -10.822 1.00 70.19 85 VAL A CA 1
ATOM 648 C C . VAL A 1 85 ? -7.696 2.919 -12.130 1.00 70.19 85 VAL A C 1
ATOM 650 O O . VAL A 1 85 ? -7.186 1.802 -12.157 1.00 70.19 85 VAL A O 1
ATOM 653 N N . THR A 1 86 ? -7.973 3.605 -13.234 1.00 75.75 86 THR A N 1
ATOM 654 C CA . THR A 1 86 ? -7.497 3.181 -14.551 1.00 75.75 86 THR A CA 1
ATOM 655 C C . THR A 1 86 ? -6.106 3.764 -14.758 1.00 75.75 86 THR A C 1
ATOM 657 O O . THR A 1 86 ? -5.975 4.930 -15.119 1.00 75.75 86 THR A O 1
ATOM 660 N N . LEU A 1 87 ? -5.075 2.962 -14.506 1.00 81.88 87 LEU A N 1
ATOM 661 C CA . LEU A 1 87 ? -3.689 3.329 -14.793 1.00 81.88 87 LEU A CA 1
ATOM 662 C C . LEU A 1 87 ? -3.435 3.142 -16.294 1.00 81.88 87 LEU A C 1
ATOM 664 O O . LEU A 1 87 ? -3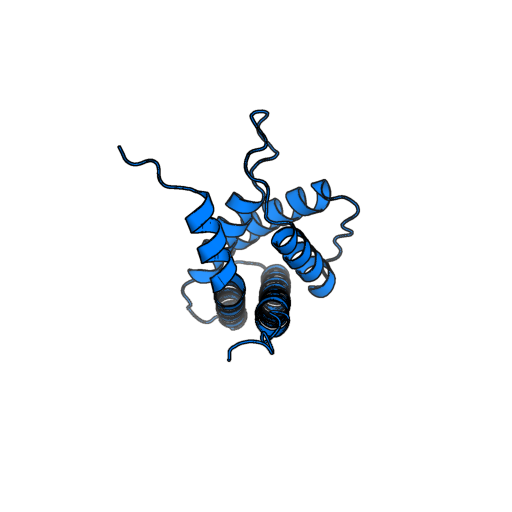.464 2.009 -16.775 1.00 81.88 87 LEU A O 1
ATOM 668 N N . LYS A 1 88 ? -3.246 4.237 -17.043 1.00 81.38 88 LYS A N 1
ATOM 669 C CA . LYS A 1 88 ? -2.982 4.191 -18.495 1.00 81.38 88 LYS A CA 1
ATOM 670 C C . LYS A 1 88 ? -1.521 4.458 -18.829 1.00 81.38 88 LYS A C 1
ATOM 672 O O . LYS A 1 88 ? -1.027 3.958 -19.834 1.00 81.38 88 LYS A O 1
ATOM 677 N N . THR A 1 89 ? -0.852 5.250 -18.000 1.00 82.12 89 THR A N 1
ATOM 678 C CA . THR A 1 89 ? 0.540 5.658 -18.182 1.00 82.12 89 THR A CA 1
ATOM 679 C C . THR A 1 89 ? 1.354 5.402 -16.919 1.00 82.12 89 THR A C 1
ATOM 681 O O . THR A 1 89 ? 0.801 5.217 -15.832 1.00 82.12 89 THR A O 1
ATOM 684 N N . VAL A 1 90 ? 2.679 5.405 -17.056 1.00 79.38 90 VAL A N 1
ATOM 685 C CA . VAL A 1 90 ? 3.577 5.312 -15.899 1.00 79.38 90 VAL A CA 1
ATOM 686 C C . VAL A 1 90 ? 3.417 6.555 -15.011 1.00 79.38 90 VAL A C 1
ATOM 688 O O . VAL A 1 90 ? 3.333 6.427 -13.796 1.00 79.38 90 VAL A O 1
ATOM 691 N N . ASP A 1 91 ? 3.223 7.743 -15.592 1.00 81.44 91 ASP A N 1
ATOM 692 C CA . ASP A 1 91 ? 2.925 8.968 -14.833 1.00 81.44 91 ASP A CA 1
ATOM 693 C C . ASP A 1 91 ? 1.664 8.843 -13.961 1.00 81.44 91 ASP A C 1
ATOM 695 O O . ASP A 1 91 ? 1.629 9.358 -12.839 1.00 81.44 91 ASP A O 1
ATOM 699 N N . ASP A 1 92 ? 0.628 8.146 -14.441 1.00 83.12 92 ASP A N 1
ATOM 700 C CA . ASP A 1 92 ? -0.573 7.867 -13.642 1.00 83.12 92 ASP A CA 1
ATOM 701 C C . ASP A 1 92 ? -0.246 6.969 -12.444 1.00 83.12 92 ASP A C 1
ATOM 703 O O . ASP A 1 92 ? -0.759 7.196 -11.346 1.00 83.12 92 ASP A O 1
ATOM 707 N N . LEU A 1 93 ? 0.630 5.976 -12.636 1.00 84.62 93 LEU A N 1
ATOM 708 C CA . LEU A 1 93 ? 1.117 5.107 -11.564 1.00 84.62 93 LEU A CA 1
ATOM 709 C C . LEU A 1 93 ? 1.880 5.916 -10.511 1.00 84.62 93 LEU A C 1
ATOM 711 O O . LEU A 1 93 ? 1.582 5.776 -9.328 1.00 84.62 93 LEU A O 1
ATOM 715 N N . PHE A 1 94 ? 2.797 6.795 -10.920 1.00 84.38 94 PHE A N 1
ATOM 716 C CA . PHE A 1 94 ? 3.544 7.663 -10.004 1.00 84.38 94 PHE A CA 1
ATOM 717 C C . PHE A 1 94 ? 2.628 8.582 -9.193 1.00 84.38 94 PHE A C 1
ATOM 719 O O . PHE A 1 94 ? 2.755 8.681 -7.966 1.00 84.38 94 PHE A O 1
ATOM 726 N N . LYS A 1 95 ? 1.663 9.226 -9.860 1.00 85.44 95 LYS A N 1
ATOM 727 C CA . LYS A 1 95 ? 0.685 10.105 -9.205 1.00 85.44 95 LYS A CA 1
ATOM 728 C C . LYS A 1 95 ? -0.184 9.338 -8.219 1.00 85.44 95 LYS A C 1
ATOM 730 O O . LYS A 1 95 ? -0.360 9.790 -7.086 1.00 85.44 95 LYS A O 1
ATOM 735 N N . GLU A 1 96 ? -0.714 8.184 -8.619 1.00 87.75 96 GLU A N 1
ATOM 736 C CA . GLU A 1 96 ? -1.577 7.395 -7.744 1.00 87.75 96 GLU A CA 1
ATOM 737 C C . GLU A 1 96 ? -0.789 6.777 -6.583 1.00 87.75 96 GLU A C 1
ATOM 739 O O . GLU A 1 96 ? -1.267 6.813 -5.451 1.00 87.75 96 GLU A O 1
ATOM 744 N N . ALA A 1 97 ? 0.431 6.285 -6.812 1.00 87.56 97 ALA A N 1
ATOM 745 C CA . ALA A 1 97 ? 1.312 5.783 -5.759 1.00 87.56 97 ALA A CA 1
ATOM 746 C C . ALA A 1 97 ? 1.641 6.874 -4.730 1.00 87.56 97 ALA A C 1
ATOM 748 O O . ALA A 1 97 ? 1.498 6.642 -3.530 1.00 87.56 97 ALA A O 1
ATOM 749 N N . SER A 1 98 ? 1.971 8.089 -5.179 1.00 86.62 98 SER A N 1
ATOM 750 C CA . SER A 1 98 ? 2.230 9.241 -4.300 1.00 86.62 98 SER A CA 1
ATOM 751 C C . SER A 1 98 ? 0.990 9.656 -3.498 1.00 86.62 98 SER A C 1
ATOM 753 O O . SER A 1 98 ? 1.046 9.912 -2.288 1.00 86.62 98 SER A O 1
ATOM 755 N N . LYS A 1 99 ? -0.178 9.678 -4.150 1.00 88.06 99 LYS A N 1
ATOM 756 C CA . LYS A 1 99 ? -1.463 9.953 -3.494 1.00 88.06 99 LYS A CA 1
ATOM 757 C C . LYS A 1 99 ? -1.805 8.879 -2.463 1.00 88.06 99 LYS A C 1
ATOM 759 O O . LYS A 1 99 ? -2.277 9.181 -1.363 1.00 88.06 99 LYS A O 1
ATOM 764 N N . PHE A 1 100 ? -1.549 7.620 -2.791 1.00 89.06 100 PHE A N 1
ATOM 765 C CA . PHE A 1 100 ? -1.798 6.501 -1.902 1.00 89.06 100 PHE A CA 1
ATOM 766 C C . PHE A 1 100 ? -0.824 6.485 -0.716 1.00 89.06 100 PHE A C 1
ATOM 768 O O . PHE A 1 100 ? -1.255 6.284 0.417 1.00 89.06 100 PHE A O 1
ATOM 775 N N . ALA A 1 101 ? 0.448 6.829 -0.929 1.00 89.44 101 ALA A N 1
ATOM 776 C CA . ALA A 1 101 ? 1.414 7.067 0.142 1.00 89.44 101 ALA A CA 1
ATOM 777 C C . ALA A 1 101 ? 0.898 8.129 1.125 1.00 89.44 101 ALA A C 1
ATOM 779 O O . ALA A 1 101 ? 0.900 7.927 2.338 1.00 89.44 101 ALA A O 1
ATOM 780 N N . SER A 1 102 ? 0.361 9.233 0.607 1.00 89.88 102 SER A N 1
ATOM 781 C CA . SER A 1 102 ? -0.240 10.288 1.433 1.00 89.88 102 SER A CA 1
ATOM 782 C C . SER A 1 102 ? -1.465 9.784 2.204 1.00 89.88 102 SER A C 1
ATOM 784 O O . SER A 1 102 ? -1.624 10.086 3.385 1.00 89.88 102 SER A O 1
ATOM 786 N N . THR A 1 103 ? -2.283 8.938 1.569 1.00 90.12 103 THR A N 1
ATOM 787 C CA . THR A 1 103 ? -3.437 8.285 2.206 1.00 90.12 103 THR A CA 1
ATOM 788 C C . THR A 1 103 ? -2.992 7.417 3.385 1.00 90.12 103 THR A C 1
ATOM 790 O O . THR A 1 103 ? -3.466 7.619 4.498 1.00 90.12 103 THR A O 1
ATOM 793 N N . LEU A 1 104 ? -2.017 6.521 3.196 1.00 88.75 104 LEU A N 1
ATOM 794 C CA . LEU A 1 104 ? -1.478 5.676 4.271 1.00 88.75 104 LEU A CA 1
ATOM 795 C C . LEU A 1 104 ? -0.831 6.495 5.405 1.00 88.75 104 LEU A C 1
ATOM 797 O O . LEU A 1 104 ? -0.975 6.161 6.588 1.00 88.75 104 LEU A O 1
ATOM 801 N N . ARG A 1 105 ? -0.153 7.607 5.080 1.00 90.75 105 ARG A N 1
ATOM 802 C CA . ARG A 1 105 ? 0.381 8.547 6.085 1.00 90.75 105 ARG A CA 1
ATOM 803 C C . ARG A 1 105 ? -0.723 9.204 6.910 1.00 90.75 105 ARG A C 1
ATOM 805 O O . ARG A 1 105 ? -0.496 9.444 8.093 1.00 90.75 105 ARG A O 1
ATOM 812 N N . ALA A 1 106 ? -1.904 9.422 6.344 1.00 89.88 106 ALA A N 1
ATOM 813 C CA . ALA A 1 106 ? -3.050 10.001 7.041 1.00 89.88 106 ALA A CA 1
ATOM 814 C C . ALA A 1 106 ? -3.926 8.971 7.782 1.00 89.88 106 ALA A C 1
ATOM 816 O O . ALA A 1 106 ? -4.707 9.366 8.642 1.00 89.88 106 ALA A O 1
ATOM 817 N N . VAL A 1 107 ? -3.785 7.666 7.501 1.00 90.94 107 VAL A N 1
ATOM 818 C CA . VAL A 1 107 ? -4.583 6.626 8.174 1.00 90.94 107 VAL A CA 1
ATOM 819 C C . VAL A 1 107 ? -4.421 6.680 9.699 1.00 90.94 107 VAL A C 1
ATOM 821 O O . VAL A 1 107 ? -3.302 6.754 10.216 1.00 90.94 107 VAL A O 1
ATOM 824 N N . GLY A 1 108 ? -5.545 6.590 10.404 1.00 87.94 108 GLY A N 1
ATOM 825 C CA . GLY A 1 108 ? -5.668 6.590 11.859 1.00 87.94 108 GLY A CA 1
ATOM 826 C C . GLY A 1 108 ? -7.065 6.138 12.290 1.00 87.94 108 GLY A C 1
ATOM 827 O O . GLY A 1 108 ? -7.886 5.777 11.448 1.00 87.94 108 GLY A O 1
ATOM 828 N N . SER A 1 109 ? -7.345 6.163 13.592 1.00 81.56 109 SER A N 1
ATOM 829 C CA . SER A 1 109 ? -8.595 5.640 14.172 1.00 81.56 109 SER A CA 1
ATOM 830 C C . SER A 1 109 ? -9.877 6.267 13.604 1.00 81.56 109 SER A C 1
ATOM 832 O O . SER A 1 109 ? -10.900 5.595 13.563 1.00 81.56 109 SER A O 1
ATOM 834 N N . ASP A 1 110 ? -9.812 7.513 13.122 1.00 86.62 110 ASP A N 1
ATOM 835 C CA . ASP A 1 110 ? -10.954 8.243 12.546 1.00 86.62 110 ASP A CA 1
ATOM 836 C C . ASP A 1 110 ? -11.088 8.067 11.022 1.00 86.62 110 ASP A C 1
ATOM 838 O O . ASP A 1 110 ? -11.904 8.718 10.371 1.00 86.62 110 ASP A O 1
ATOM 842 N N . SER A 1 111 ? -10.257 7.215 10.416 1.00 89.44 111 SER A N 1
ATOM 843 C CA . SER A 1 111 ? -10.298 6.980 8.973 1.00 89.44 111 SER A CA 1
ATOM 844 C C . SER A 1 111 ? -11.581 6.277 8.549 1.00 89.44 111 SER A C 1
ATOM 846 O O . SER A 1 111 ? -12.031 5.316 9.173 1.00 89.44 111 SER A O 1
ATOM 848 N N . GLU A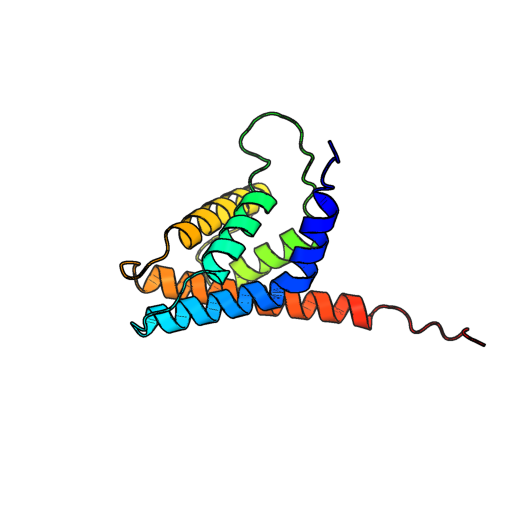 1 112 ? -12.134 6.712 7.419 1.00 90.88 112 GLU A N 1
ATOM 849 C CA . GLU A 1 112 ? -13.315 6.086 6.838 1.00 90.88 112 GLU A CA 1
ATOM 850 C C . GLU A 1 112 ? -13.082 4.595 6.572 1.00 90.88 112 GLU A C 1
ATOM 852 O O . GLU A 1 112 ? -12.076 4.194 5.977 1.00 90.88 112 GLU A O 1
ATOM 857 N N . ARG A 1 113 ? -14.070 3.769 6.931 1.00 90.38 113 ARG A N 1
ATOM 858 C CA . ARG A 1 113 ? -14.015 2.312 6.756 1.00 90.38 113 ARG A CA 1
ATOM 859 C C . ARG A 1 113 ? -13.632 1.897 5.331 1.00 90.38 113 ARG A C 1
ATOM 861 O O . ARG A 1 113 ? -12.792 1.022 5.162 1.00 90.38 113 ARG A O 1
ATOM 868 N N . LYS A 1 114 ? -14.189 2.561 4.312 1.00 89.94 114 LYS A N 1
ATOM 869 C CA . LYS A 1 114 ? -13.878 2.285 2.897 1.00 89.94 114 LYS A CA 1
ATOM 870 C C . LYS A 1 114 ? -12.409 2.551 2.557 1.00 89.94 114 LYS A C 1
ATOM 872 O O . LYS A 1 114 ? -11.802 1.783 1.814 1.00 89.94 114 LYS A O 1
ATOM 877 N N . THR A 1 115 ? -11.825 3.610 3.116 1.00 89.94 115 THR A N 1
ATOM 878 C CA . THR A 1 115 ? -10.405 3.944 2.939 1.00 89.94 115 THR A CA 1
ATOM 879 C C . THR A 1 115 ? -9.517 2.889 3.585 1.00 89.94 115 THR A C 1
ATOM 881 O O . THR A 1 115 ? -8.526 2.474 2.985 1.00 89.94 115 THR A O 1
ATOM 884 N N . LEU A 1 116 ? -9.896 2.396 4.764 1.00 91.62 116 LEU A N 1
ATOM 885 C CA . LEU A 1 116 ? -9.184 1.318 5.450 1.00 91.62 116 LEU A CA 1
ATOM 886 C C . LEU A 1 116 ? -9.282 -0.018 4.705 1.00 91.62 116 LEU A C 1
ATOM 888 O O . LEU A 1 116 ? -8.263 -0.672 4.500 1.00 91.62 116 LEU A O 1
ATOM 892 N N . GLU A 1 117 ? -10.473 -0.397 4.239 1.00 92.75 117 GLU A N 1
ATOM 893 C CA . GLU A 1 117 ? -10.693 -1.610 3.438 1.00 92.75 117 GLU A CA 1
ATOM 894 C C . GLU A 1 117 ? -9.900 -1.565 2.126 1.00 92.75 117 GLU A C 1
ATOM 896 O O . GLU A 1 117 ? -9.188 -2.517 1.801 1.00 92.75 117 GLU A O 1
ATOM 901 N N . SER A 1 118 ? -9.946 -0.437 1.409 1.00 91.56 118 SER A N 1
ATOM 902 C CA . SER A 1 118 ? -9.173 -0.242 0.179 1.00 91.56 118 SER A CA 1
ATOM 903 C C . SER A 1 118 ? -7.667 -0.273 0.439 1.00 91.56 118 SER A C 1
ATOM 905 O O . SER A 1 118 ? -6.928 -0.879 -0.339 1.00 91.56 118 SER A O 1
ATOM 907 N N . SER A 1 119 ? -7.208 0.350 1.527 1.00 92.44 119 SER A N 1
ATOM 908 C CA . SER A 1 119 ? -5.787 0.382 1.870 1.00 92.44 119 SER A CA 1
ATOM 909 C C . SER A 1 119 ? -5.279 -1.006 2.251 1.00 92.44 119 SER A C 1
ATOM 911 O O . SER A 1 119 ? -4.232 -1.435 1.775 1.00 92.44 119 SER A O 1
ATOM 913 N N . ARG A 1 120 ? -6.064 -1.754 3.035 1.00 94.44 120 ARG A N 1
ATOM 914 C CA . ARG A 1 120 ? -5.776 -3.144 3.399 1.00 94.44 120 ARG A CA 1
ATOM 915 C C . ARG A 1 120 ? -5.700 -4.033 2.163 1.00 94.44 120 ARG A C 1
ATOM 917 O O . ARG A 1 120 ? -4.768 -4.823 2.045 1.00 94.44 120 ARG A O 1
ATOM 924 N N . ALA A 1 121 ? -6.668 -3.911 1.252 1.00 93.19 121 ALA A N 1
ATOM 925 C CA . ALA A 1 121 ? -6.708 -4.693 0.018 1.00 93.19 121 ALA A CA 1
ATOM 926 C C . ALA A 1 121 ? -5.474 -4.433 -0.856 1.00 93.19 121 ALA A C 1
ATOM 928 O O . ALA A 1 121 ? -4.878 -5.377 -1.373 1.00 93.19 121 ALA A O 1
ATOM 929 N N . PHE A 1 122 ? -5.052 -3.172 -0.971 1.00 93.19 122 PHE A N 1
ATOM 930 C CA . PHE A 1 122 ? -3.812 -2.821 -1.656 1.00 93.19 122 PHE A CA 1
ATOM 931 C C . PHE A 1 122 ? -2.583 -3.430 -0.977 1.00 93.19 122 PHE A C 1
ATOM 933 O O . PHE A 1 122 ? -1.799 -4.093 -1.650 1.00 93.19 122 PHE A O 1
ATOM 940 N N . CYS A 1 123 ? -2.424 -3.258 0.339 1.00 93.81 123 CYS A N 1
ATOM 941 C CA . CYS A 1 123 ? -1.270 -3.790 1.065 1.00 93.81 123 CYS A CA 1
ATOM 942 C C . CYS A 1 123 ? -1.174 -5.320 0.938 1.00 93.81 123 CYS A C 1
ATOM 944 O O . CYS A 1 123 ? -0.094 -5.853 0.696 1.00 93.81 123 CYS A O 1
ATOM 946 N N . ALA A 1 124 ? -2.306 -6.027 1.006 1.00 93.44 124 ALA A N 1
ATOM 947 C CA . ALA A 1 124 ? -2.356 -7.471 0.795 1.00 93.44 124 ALA A CA 1
ATOM 948 C C . ALA A 1 124 ? -1.972 -7.867 -0.643 1.00 93.44 124 ALA A C 1
ATOM 950 O O . ALA A 1 124 ? -1.162 -8.773 -0.838 1.00 93.44 124 ALA A O 1
ATOM 951 N N . ALA A 1 125 ? -2.500 -7.167 -1.652 1.00 92.06 125 ALA A N 1
ATOM 952 C CA . ALA A 1 125 ? -2.175 -7.429 -3.054 1.00 92.06 125 ALA A CA 1
ATOM 953 C C . ALA A 1 125 ? -0.703 -7.130 -3.387 1.00 92.06 125 ALA A C 1
ATOM 955 O O . ALA A 1 125 ? -0.095 -7.829 -4.204 1.00 92.06 125 ALA A O 1
ATOM 956 N N . LEU A 1 126 ? -0.125 -6.107 -2.751 1.00 91.25 126 LEU A N 1
ATOM 957 C CA . LEU A 1 126 ? 1.289 -5.773 -2.867 1.00 91.25 126 LEU A CA 1
ATOM 958 C C . LEU A 1 126 ? 2.160 -6.859 -2.233 1.00 91.25 126 LEU A C 1
ATOM 960 O O . LEU A 1 126 ? 3.102 -7.316 -2.874 1.00 91.25 126 LEU A O 1
ATOM 964 N N . ALA A 1 127 ? 1.811 -7.317 -1.027 1.00 91.75 127 ALA A N 1
ATOM 965 C CA . ALA A 1 127 ? 2.516 -8.401 -0.349 1.00 91.75 127 ALA A CA 1
ATOM 966 C C . ALA A 1 127 ? 2.531 -9.683 -1.192 1.00 91.75 127 ALA A C 1
ATOM 968 O O . ALA A 1 127 ? 3.587 -10.276 -1.403 1.00 91.75 127 ALA A O 1
ATOM 969 N N . GLU A 1 128 ? 1.372 -10.069 -1.732 1.00 90.31 128 GLU A N 1
ATOM 970 C CA . GLU A 1 128 ? 1.234 -11.234 -2.608 1.00 90.31 128 GLU A CA 1
ATOM 971 C C . GLU A 1 128 ? 2.084 -11.084 -3.877 1.00 90.31 128 GLU A C 1
ATOM 973 O O . GLU A 1 128 ? 2.862 -11.973 -4.224 1.00 90.31 128 GLU A O 1
ATOM 978 N N . SER A 1 129 ? 1.978 -9.941 -4.559 1.00 88.56 129 SER A N 1
ATOM 979 C CA . SER A 1 129 ? 2.713 -9.701 -5.804 1.00 88.56 129 SER A CA 1
ATOM 980 C C . SER A 1 129 ? 4.225 -9.716 -5.568 1.00 8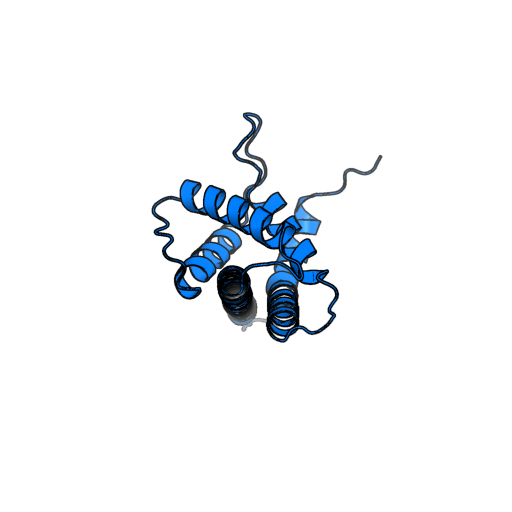8.56 129 SER A C 1
ATOM 982 O O . SER A 1 129 ? 4.957 -10.342 -6.336 1.00 88.56 129 SER A O 1
ATOM 984 N N . ALA A 1 130 ? 4.689 -9.066 -4.497 1.00 87.44 130 ALA A N 1
ATOM 985 C CA . ALA A 1 130 ? 6.102 -8.990 -4.149 1.00 87.44 130 ALA A CA 1
ATOM 986 C C . ALA A 1 130 ? 6.656 -10.363 -3.733 1.00 87.44 130 ALA A C 1
ATOM 988 O O . ALA A 1 130 ? 7.756 -10.731 -4.147 1.00 87.44 130 ALA A O 1
ATOM 989 N N . ALA A 1 131 ? 5.885 -11.159 -2.983 1.00 86.19 131 ALA A N 1
ATOM 990 C CA . ALA A 1 131 ? 6.262 -12.527 -2.632 1.00 86.19 131 ALA A CA 1
ATOM 991 C C . ALA A 1 131 ? 6.409 -13.411 -3.880 1.00 86.19 131 ALA A C 1
ATOM 993 O O . ALA A 1 131 ? 7.409 -14.115 -4.019 1.00 86.19 131 ALA A O 1
ATOM 994 N N . LEU A 1 132 ? 5.457 -13.340 -4.817 1.00 84.19 132 LEU A N 1
ATOM 995 C CA . LEU A 1 132 ? 5.512 -14.095 -6.073 1.00 84.19 132 LEU A CA 1
ATOM 996 C C . LEU A 1 132 ? 6.725 -13.708 -6.925 1.00 84.19 132 LEU A C 1
ATOM 998 O O . LEU A 1 132 ? 7.418 -14.585 -7.438 1.00 84.19 132 LEU A O 1
ATOM 1002 N N . TYR A 1 133 ? 7.010 -12.410 -7.047 1.00 82.12 133 TYR A N 1
ATOM 1003 C CA . TYR A 1 133 ? 8.187 -11.928 -7.771 1.00 82.12 133 TYR A CA 1
ATOM 1004 C C . TYR A 1 133 ? 9.491 -12.417 -7.131 1.00 82.12 133 TYR A C 1
ATOM 1006 O O . TYR A 1 133 ? 10.384 -12.905 -7.823 1.00 82.12 133 TYR A O 1
ATOM 1014 N N . ARG A 1 134 ? 9.575 -12.361 -5.797 1.00 77.25 134 ARG A N 1
ATOM 1015 C CA . ARG A 1 134 ? 10.710 -12.893 -5.042 1.00 77.25 134 ARG A CA 1
ATOM 1016 C C . ARG A 1 134 ? 10.899 -14.387 -5.311 1.00 77.25 134 ARG A C 1
ATOM 1018 O O . ARG A 1 134 ? 12.012 -14.809 -5.611 1.00 77.25 134 ARG A O 1
ATOM 1025 N N . HIS A 1 135 ? 9.827 -15.176 -5.248 1.00 74.00 135 HIS A N 1
ATOM 1026 C CA . HIS A 1 135 ? 9.878 -16.603 -5.565 1.00 74.00 135 HIS A CA 1
ATOM 1027 C C . HIS A 1 135 ? 10.381 -16.859 -6.990 1.00 74.00 135 HIS A C 1
ATOM 1029 O O . HIS A 1 135 ? 11.297 -17.658 -7.154 1.00 74.00 135 HIS A O 1
ATOM 1035 N N . ALA A 1 136 ? 9.862 -16.154 -7.998 1.00 73.19 136 ALA A N 1
ATOM 1036 C CA . ALA A 1 136 ? 10.329 -16.299 -9.378 1.00 73.19 136 ALA A CA 1
ATOM 1037 C C . ALA A 1 136 ? 11.836 -16.004 -9.507 1.00 73.19 136 ALA A C 1
ATOM 1039 O O . ALA A 1 136 ? 12.577 -16.832 -10.028 1.00 73.19 136 ALA A O 1
ATOM 1040 N N . LYS A 1 137 ? 12.314 -14.899 -8.917 1.00 69.62 137 LYS A N 1
ATOM 1041 C CA . LYS A 1 137 ? 13.732 -14.499 -8.958 1.00 69.62 137 LYS A CA 1
ATOM 1042 C C . LYS A 1 137 ? 14.676 -15.535 -8.329 1.00 69.62 137 LYS A C 1
ATOM 1044 O O . LYS A 1 137 ? 15.780 -15.729 -8.828 1.00 69.62 137 LYS A O 1
ATOM 1049 N N . TYR A 1 138 ? 14.271 -16.187 -7.236 1.00 64.19 138 TYR A N 1
ATOM 1050 C CA . TYR A 1 138 ? 15.106 -17.190 -6.559 1.00 64.19 138 TYR A CA 1
ATOM 1051 C C . TYR A 1 138 ? 15.004 -18.597 -7.166 1.00 64.19 138 TYR A C 1
ATOM 1053 O O . TYR A 1 138 ? 15.972 -19.348 -7.078 1.00 64.19 138 TYR A O 1
ATOM 1061 N N . PHE A 1 139 ? 13.872 -18.961 -7.779 1.00 60.31 139 PHE A N 1
ATOM 1062 C CA . PHE A 1 139 ? 13.689 -20.273 -8.416 1.00 60.31 139 PHE A CA 1
ATOM 1063 C C . PHE A 1 139 ? 14.158 -20.319 -9.882 1.00 60.31 139 PHE A C 1
ATOM 1065 O O . PHE A 1 139 ? 14.484 -21.400 -10.363 1.00 60.31 139 PHE A O 1
ATOM 1072 N N . GLU A 1 140 ? 14.248 -19.182 -10.582 1.00 54.62 140 GLU A N 1
ATOM 1073 C CA . GLU A 1 140 ? 14.807 -19.104 -11.945 1.00 54.62 140 GLU A CA 1
ATOM 1074 C C . GLU A 1 140 ? 16.338 -19.024 -11.996 1.00 54.62 140 GLU A C 1
ATOM 1076 O O . GLU A 1 140 ? 16.905 -19.072 -13.087 1.00 54.62 140 GLU A O 1
ATOM 1081 N N . ALA A 1 141 ? 17.039 -18.933 -10.860 1.00 54.56 141 ALA A N 1
ATOM 1082 C CA . ALA A 1 141 ? 18.491 -19.071 -10.866 1.00 54.56 141 ALA A CA 1
ATOM 1083 C C . ALA A 1 141 ? 18.832 -20.486 -11.376 1.00 54.56 141 ALA A C 1
ATOM 1085 O O . ALA A 1 141 ? 18.506 -21.458 -10.687 1.00 54.56 141 ALA A O 1
ATOM 1086 N N . PRO A 1 142 ? 19.445 -20.650 -12.567 1.00 53.16 142 PRO A N 1
ATOM 1087 C CA . PRO A 1 142 ? 19.720 -21.973 -13.094 1.00 53.16 142 PRO A CA 1
ATOM 1088 C C . PRO A 1 142 ? 20.632 -22.685 -12.103 1.00 53.16 142 PRO A C 1
ATOM 1090 O O . PRO A 1 142 ? 21.743 -22.233 -11.812 1.00 53.16 142 PRO A O 1
ATOM 1093 N N . MET A 1 143 ? 20.142 -23.799 -11.564 1.00 57.56 143 MET A N 1
ATOM 1094 C CA . MET A 1 143 ? 20.946 -24.736 -10.799 1.00 57.56 143 MET A CA 1
ATOM 1095 C C . MET A 1 143 ? 22.016 -25.243 -11.763 1.00 57.56 143 MET A C 1
ATOM 1097 O O . MET A 1 143 ? 21.735 -26.082 -12.611 1.00 57.56 143 MET A O 1
ATOM 1101 N N . ASN A 1 144 ? 23.195 -24.616 -11.727 1.00 57.75 144 ASN A N 1
ATOM 1102 C CA . ASN A 1 144 ? 24.254 -24.835 -12.701 1.00 57.75 144 ASN A CA 1
ATOM 1103 C C . ASN A 1 144 ? 24.619 -26.332 -12.707 1.00 57.75 144 ASN A C 1
ATOM 1105 O O . ASN A 1 144 ? 25.185 -26.805 -11.717 1.00 57.75 144 ASN A O 1
ATOM 1109 N N . PRO A 1 145 ? 24.313 -27.083 -13.785 1.00 63.28 145 PRO A N 1
ATOM 1110 C CA . PRO A 1 145 ? 24.547 -28.523 -13.831 1.00 63.28 145 PRO A CA 1
ATOM 1111 C C . PRO A 1 145 ? 26.038 -28.879 -13.959 1.00 63.28 145 PRO A C 1
ATOM 1113 O O . PRO A 1 145 ? 26.372 -30.057 -14.006 1.00 63.28 145 PRO A O 1
ATOM 1116 N N . PHE A 1 146 ? 26.936 -27.886 -13.987 1.00 59.16 146 PHE A N 1
ATOM 1117 C CA . PHE A 1 146 ? 28.382 -28.066 -14.140 1.00 59.16 146 PHE A CA 1
ATOM 1118 C C . PHE A 1 146 ? 29.203 -27.692 -12.897 1.00 59.16 146 PHE A C 1
ATOM 1120 O O . PHE A 1 146 ? 30.398 -27.428 -13.014 1.00 59.16 146 PHE A O 1
ATOM 1127 N N . ARG A 1 147 ? 28.616 -27.687 -11.691 1.00 54.09 147 ARG A N 1
ATOM 1128 C CA . ARG A 1 147 ? 29.431 -27.811 -10.468 1.00 54.09 147 ARG A CA 1
ATOM 1129 C C . ARG A 1 147 ? 29.888 -29.270 -10.320 1.00 54.09 147 ARG A C 1
ATOM 1131 O O . ARG A 1 147 ? 29.248 -30.046 -9.615 1.00 54.09 147 ARG A O 1
ATOM 1138 N N . HIS A 1 148 ? 30.965 -29.616 -11.022 1.00 50.62 148 HIS A N 1
ATOM 1139 C CA . HIS A 1 148 ? 31.839 -30.747 -10.701 1.00 50.62 148 HIS A CA 1
ATOM 1140 C C . HIS A 1 148 ? 33.029 -30.254 -9.880 1.00 50.62 148 HIS A C 1
ATOM 1142 O O . HIS A 1 148 ? 33.516 -29.139 -10.177 1.00 50.62 148 HIS A O 1
#

Nearest PDB structures (foldseek):
  7qcf-assembly3_D-2  TM=4.080E-01  e=9.125E-01  Escherichia coli K-12
  7qcf-assembly1_A  TM=4.095E-01  e=1.415E+00  Escherichia coli K-12
  7w7r-assembly2_D-3  TM=2.134E-01  e=6.100E+00  Anabas testudineus

Solvent-accessible surface area (backbone atoms only — not comparable to full-atom values): 8322 Å² total; per-residue (Å²): 134,83,83,76,63,70,62,64,56,51,58,53,46,60,76,42,38,28,57,42,25,40,49,20,19,49,38,34,51,38,46,76,68,74,42,95,68,75,58,58,42,33,40,51,51,17,48,49,37,30,68,63,39,56,72,75,83,65,99,62,77,90,76,75,77,61,58,72,68,58,57,52,31,52,53,51,9,47,63,68,30,66,52,96,65,84,71,85,48,69,68,47,46,33,52,49,43,35,51,46,14,51,48,43,61,65,60,55,94,87,51,55,66,68,61,42,54,44,48,24,38,27,24,42,32,33,14,52,43,40,45,53,50,52,50,50,64,66,69,66,55,75,79,67,91,77,81,122

pLDDT: mean 77.17, std 17.19, range [37.22, 95.38]

Radius of gyration: 16.81 Å; Cα contacts (8 Å, |Δi|>4): 137; chains: 1; bounding box: 46×51×38 Å

Secondary structure (DSSP, 8-state):
-----HHHHHHHHHHHHHHHHHHHHHHHHHHHTT-----HHHHHHHHHHHHHH-TTSSSS-------HHHHHHHHHHHHHTT-S----SHHHHHHHHHHHHHHHHH-STTS-HHHHHHHHHHHHHHHHHHHHHHHHHHHSS---TT--

Sequence (148 aa):
MPEVNSTETLESLELDLPHLASQAAIELDMLLRNQKVGLRATKELASWLGKAFEGLQGGAGHEFLLAPPTEMLVARAFQRSQRAVTLKTVDDLFKEASKFASTLRAVGSDSERKTLESSRAFCAALAESAALYRHAKYFEAPMNPFRH